Protein AF-A0A3B9Y8U8-F1 (afdb_monomer)

pLDDT: mean 88.98, std 9.12, range [40.5, 96.25]

Nearest PDB structures (foldseek):
  3exm-assembly1_A  TM=6.623E-01  e=6.545E-04  Streptomyces coelicolor A3(2)
  7d8q-assembly1_A  TM=6.133E-01  e=1.221E-02  Staphylococcus aureus RF122
  8rza-assembly1_A-2  TM=7.130E-01  e=6.734E-02  Pyrococcus furiosus
  8wo8-assembly1_A-3  TM=7.177E-01  e=3.946E-01  Pyrococcus furiosus DSM 3638

Structure (mmCIF, N/CA/C/O backbone):
data_AF-A0A3B9Y8U8-F1
#
_entry.id   AF-A0A3B9Y8U8-F1
#
loop_
_atom_site.group_PDB
_atom_site.id
_atom_site.type_symbol
_atom_site.label_atom_id
_atom_site.label_alt_id
_atom_site.label_comp_id
_atom_site.label_asym_id
_atom_site.label_entity_id
_atom_site.label_seq_id
_atom_site.pdbx_PDB_ins_code
_atom_site.Cartn_x
_atom_site.Cartn_y
_atom_site.Cartn_z
_atom_site.occupancy
_atom_site.B_iso_or_equiv
_atom_site.auth_seq_id
_atom_site.auth_comp_id
_atom_site.auth_asym_id
_atom_site.auth_atom_id
_atom_site.pdbx_PDB_model_num
ATOM 1 N N . HIS A 1 1 ? -3.442 1.096 1.500 1.00 85.50 1 HIS A N 1
ATOM 2 C CA . HIS A 1 1 ? -4.844 0.979 1.968 1.00 85.50 1 HIS A CA 1
ATOM 3 C C . HIS A 1 1 ? -4.972 -0.131 3.006 1.00 85.50 1 HIS A C 1
ATOM 5 O O . HIS A 1 1 ? -4.123 -1.014 3.059 1.00 85.50 1 HIS A O 1
ATOM 11 N N . ALA A 1 2 ? -6.037 -0.123 3.806 1.00 91.19 2 ALA A N 1
ATOM 12 C CA . ALA A 1 2 ? -6.318 -1.161 4.790 1.00 91.19 2 ALA A CA 1
ATOM 13 C C . ALA A 1 2 ? -7.815 -1.496 4.806 1.00 91.19 2 ALA A C 1
ATOM 15 O O . ALA A 1 2 ? -8.649 -0.594 4.793 1.00 91.19 2 ALA A O 1
ATOM 16 N N . GLY A 1 3 ? -8.134 -2.790 4.807 1.00 92.25 3 GLY A N 1
ATOM 17 C CA . GLY A 1 3 ? -9.498 -3.301 4.901 1.00 92.25 3 GLY A CA 1
ATOM 18 C C . GLY A 1 3 ? -9.805 -3.765 6.319 1.00 92.25 3 GLY A C 1
ATOM 19 O O . GLY A 1 3 ? -8.982 -4.448 6.929 1.00 92.25 3 GLY A O 1
ATOM 20 N N . TYR A 1 4 ? -10.992 -3.429 6.817 1.00 93.56 4 TYR A N 1
ATOM 21 C CA . TYR A 1 4 ? -11.448 -3.740 8.172 1.00 93.56 4 TYR A CA 1
ATOM 22 C C . TYR A 1 4 ? -12.806 -4.441 8.143 1.00 93.56 4 TYR A C 1
ATOM 24 O O . TYR A 1 4 ? -13.607 -4.217 7.233 1.00 93.56 4 TYR A O 1
ATOM 32 N N . ASP A 1 5 ? -13.065 -5.300 9.126 1.00 94.31 5 ASP A N 1
ATOM 33 C CA . ASP A 1 5 ? -14.382 -5.905 9.318 1.00 94.31 5 ASP A CA 1
ATOM 34 C C . ASP A 1 5 ? -15.358 -4.940 10.011 1.00 94.31 5 ASP A C 1
ATOM 36 O O . ASP A 1 5 ? -15.003 -3.822 10.379 1.00 94.31 5 ASP A O 1
ATOM 40 N N . LYS A 1 6 ? -16.608 -5.375 10.215 1.00 92.81 6 LYS A N 1
ATOM 41 C CA . LYS A 1 6 ? -17.640 -4.570 10.897 1.00 92.81 6 LYS A CA 1
ATOM 42 C C . LYS A 1 6 ? -17.300 -4.229 12.354 1.00 92.81 6 LYS A C 1
ATOM 44 O O . LYS A 1 6 ? -17.911 -3.326 12.910 1.00 92.81 6 LYS A O 1
ATOM 49 N N . GLY A 1 7 ? -16.392 -4.975 12.979 1.00 93.31 7 GLY A N 1
ATOM 50 C CA . GLY A 1 7 ? -15.897 -4.719 14.330 1.00 93.31 7 GLY A CA 1
ATOM 51 C C . GLY A 1 7 ? -14.655 -3.827 14.356 1.00 93.31 7 GLY A C 1
ATOM 52 O O . GLY A 1 7 ? -14.128 -3.572 15.434 1.00 93.31 7 GLY A O 1
ATOM 53 N N . GLY A 1 8 ? -14.173 -3.371 13.196 1.00 92.75 8 GLY A N 1
ATOM 54 C CA . GLY A 1 8 ? -12.969 -2.556 13.078 1.00 92.75 8 GLY A CA 1
ATOM 55 C C . GLY A 1 8 ? -11.675 -3.361 13.120 1.00 92.75 8 GLY A C 1
ATOM 56 O O . GLY A 1 8 ? -10.606 -2.758 13.163 1.00 92.75 8 GLY A O 1
ATOM 57 N N . THR A 1 9 ? -11.725 -4.694 13.100 1.00 94.25 9 THR A N 1
ATOM 58 C CA . THR A 1 9 ? -10.514 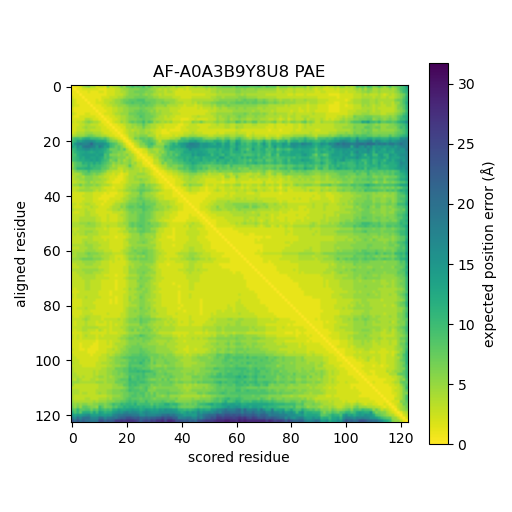-5.521 13.069 1.00 94.25 9 THR A CA 1
ATOM 59 C C . THR A 1 9 ? -9.945 -5.533 11.660 1.00 94.25 9 THR A C 1
ATOM 61 O O . THR A 1 9 ? -10.673 -5.731 10.685 1.00 94.25 9 THR A O 1
ATOM 64 N N . LEU A 1 10 ? -8.635 -5.324 11.543 1.00 93.06 10 LEU A N 1
ATOM 65 C CA . LEU A 1 10 ? -7.946 -5.375 10.263 1.00 93.06 10 LEU A CA 1
ATOM 66 C C . LEU A 1 10 ? -8.097 -6.765 9.623 1.00 93.06 10 LEU A C 1
ATOM 68 O O . LEU A 1 10 ? -7.749 -7.775 10.228 1.00 93.06 10 LEU A O 1
ATOM 72 N N . ILE A 1 11 ? -8.557 -6.797 8.372 1.00 94.81 11 ILE A N 1
ATOM 73 C CA . ILE A 1 11 ? -8.643 -7.998 7.527 1.00 94.81 11 ILE A CA 1
ATOM 74 C C . ILE A 1 11 ? -7.392 -8.130 6.655 1.00 94.81 11 ILE A C 1
ATOM 76 O O . ILE A 1 11 ? -6.899 -9.233 6.440 1.00 94.81 11 ILE A O 1
ATOM 80 N N . SER A 1 12 ? -6.882 -7.017 6.127 1.00 92.75 12 SER A N 1
ATOM 81 C CA . SER A 1 12 ? -5.659 -6.986 5.317 1.00 92.75 12 SER A CA 1
ATOM 82 C C . SER A 1 12 ? -5.164 -5.558 5.124 1.00 92.75 12 SER A C 1
ATOM 84 O O . SER A 1 12 ? -5.971 -4.641 4.975 1.00 92.75 12 SER A O 1
ATOM 86 N N . GLY A 1 13 ? -3.850 -5.379 5.041 1.00 91.06 13 GLY A N 1
ATOM 87 C CA . GLY A 1 13 ? -3.225 -4.157 4.542 1.00 91.06 13 GLY A CA 1
ATOM 88 C C . GLY A 1 13 ? -2.646 -4.390 3.152 1.00 91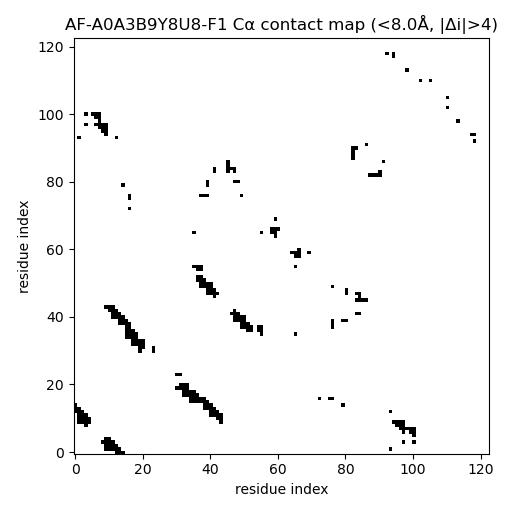.06 13 GLY A C 1
ATOM 89 O O . GLY A 1 13 ? -2.095 -5.457 2.894 1.00 91.06 13 GLY A O 1
ATOM 90 N N . TYR A 1 14 ? -2.743 -3.399 2.273 1.00 87.56 14 TYR A N 1
ATOM 91 C CA . TYR A 1 14 ? -1.994 -3.380 1.021 1.00 87.56 14 TYR A CA 1
ATOM 92 C C . TYR A 1 14 ? -1.214 -2.077 0.870 1.00 87.56 14 TYR A C 1
ATOM 94 O O . TYR A 1 14 ? -1.683 -1.007 1.277 1.00 87.56 14 TYR A O 1
ATOM 102 N N . CYS A 1 15 ? -0.008 -2.176 0.321 1.00 91.19 15 CYS A N 1
ATOM 103 C CA . CYS A 1 15 ? 0.844 -1.033 0.032 1.00 91.19 15 CYS A CA 1
ATOM 104 C C . CYS A 1 15 ? 1.249 -1.054 -1.437 1.00 91.19 15 CYS A C 1
ATOM 106 O O . CYS A 1 15 ? 2.008 -1.934 -1.848 1.00 91.19 15 CYS A O 1
ATOM 108 N N . ASP A 1 16 ? 0.764 -0.061 -2.174 1.00 90.50 16 ASP A N 1
ATOM 109 C CA . ASP A 1 16 ? 1.026 0.106 -3.599 1.00 90.50 16 ASP A CA 1
ATOM 110 C C . ASP A 1 16 ? 2.425 0.689 -3.805 1.00 90.50 16 ASP A C 1
ATOM 112 O O . ASP A 1 16 ? 2.856 1.600 -3.083 1.00 90.50 16 ASP A O 1
ATOM 116 N N . VAL A 1 17 ? 3.147 0.172 -4.797 1.00 92.38 17 VAL A N 1
ATOM 117 C CA . VAL A 1 17 ? 4.363 0.815 -5.291 1.00 92.38 17 VAL A CA 1
ATOM 118 C C . VAL A 1 17 ? 3.957 1.762 -6.406 1.00 92.38 17 VAL A C 1
ATOM 120 O O . VAL A 1 17 ? 3.358 1.364 -7.399 1.00 92.38 17 VAL A O 1
ATOM 123 N N . VAL A 1 18 ? 4.300 3.033 -6.248 1.00 92.06 18 VAL A N 1
ATOM 124 C CA . VAL A 1 18 ? 3.870 4.089 -7.165 1.00 92.06 18 VAL A CA 1
ATOM 125 C C . VAL A 1 18 ? 5.059 4.914 -7.634 1.00 92.06 18 VAL A C 1
ATOM 127 O O . VAL A 1 18 ? 6.079 5.012 -6.948 1.00 92.06 18 VAL A O 1
ATOM 130 N N . LEU A 1 19 ? 4.914 5.551 -8.792 1.00 88.56 19 LEU A N 1
ATOM 131 C CA . LEU A 1 19 ? 5.773 6.652 -9.204 1.00 88.56 19 LEU A CA 1
ATOM 132 C C . LEU A 1 19 ? 5.134 7.965 -8.752 1.00 88.56 19 LEU A C 1
ATOM 134 O O . LEU A 1 19 ? 4.096 8.346 -9.304 1.00 88.56 19 LEU A O 1
ATOM 138 N N . PRO A 1 20 ? 5.713 8.671 -7.768 1.00 79.56 20 PRO A N 1
ATOM 139 C CA . PRO A 1 20 ? 5.247 10.007 -7.438 1.00 79.56 20 PRO A CA 1
ATOM 140 C C . PRO A 1 20 ? 5.494 10.944 -8.627 1.00 79.56 20 PRO A C 1
ATOM 142 O O . PRO A 1 20 ? 6.484 10.797 -9.348 1.00 79.56 20 PRO A O 1
ATOM 145 N N . ASN A 1 21 ? 4.606 11.919 -8.830 1.00 77.81 21 ASN A N 1
ATOM 146 C CA . ASN A 1 21 ? 4.87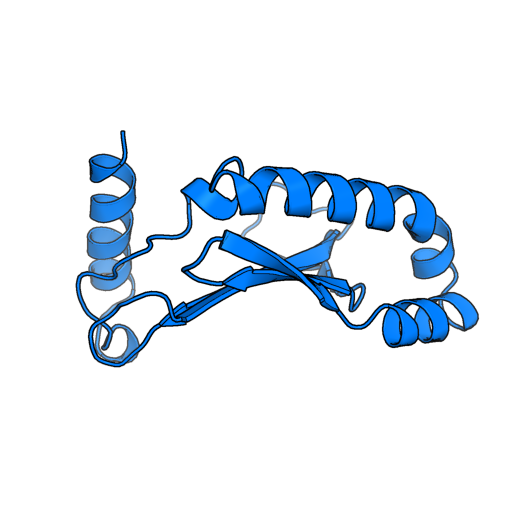8 13.006 -9.768 1.00 77.81 21 ASN A CA 1
ATOM 147 C C . ASN A 1 21 ? 6.143 13.780 -9.329 1.00 77.81 21 ASN A C 1
ATOM 149 O O . ASN A 1 21 ? 6.441 13.836 -8.134 1.00 77.81 21 ASN A O 1
ATOM 153 N N . SER A 1 22 ? 6.883 14.380 -10.270 1.00 69.00 22 SER A N 1
ATOM 154 C CA . SER A 1 22 ? 8.161 15.066 -9.994 1.00 69.00 22 SER A CA 1
ATOM 155 C C . SER A 1 22 ? 8.044 16.176 -8.952 1.00 69.00 22 SER A C 1
ATOM 157 O O . SER A 1 22 ? 9.013 16.468 -8.255 1.00 69.00 22 SER A O 1
ATOM 159 N N . ASP A 1 23 ? 6.853 16.757 -8.831 1.00 71.75 23 ASP A N 1
ATOM 160 C CA . ASP A 1 23 ? 6.575 17.896 -7.957 1.00 71.75 23 ASP A CA 1
ATOM 161 C C . ASP A 1 23 ? 6.011 17.465 -6.591 1.00 71.75 23 ASP A C 1
ATOM 163 O O . ASP A 1 23 ? 5.624 18.305 -5.777 1.00 71.75 23 ASP A O 1
ATOM 167 N N . TYR A 1 24 ? 5.934 16.156 -6.321 1.00 74.06 24 TYR A N 1
ATOM 168 C CA . TYR A 1 24 ? 5.428 15.658 -5.049 1.00 74.06 24 TYR A CA 1
ATOM 169 C C . TYR A 1 24 ? 6.368 16.014 -3.890 1.00 74.06 24 TYR A C 1
ATOM 171 O O . TYR A 1 24 ? 7.545 15.649 -3.863 1.00 74.06 24 TYR A O 1
ATOM 179 N N . THR A 1 25 ? 5.797 16.648 -2.869 1.00 74.06 25 THR A N 1
ATOM 180 C CA . THR A 1 25 ? 6.392 16.802 -1.541 1.00 74.06 25 THR A CA 1
ATOM 181 C C . THR A 1 25 ? 5.438 16.228 -0.498 1.00 74.06 25 THR A C 1
ATOM 183 O O . THR A 1 25 ? 4.231 16.134 -0.719 1.00 74.06 25 THR A O 1
ATOM 186 N N . ASN A 1 26 ? 5.944 15.912 0.694 1.00 67.62 26 ASN A N 1
ATOM 187 C CA . ASN A 1 26 ? 5.107 15.484 1.823 1.00 67.62 26 ASN A CA 1
ATOM 188 C C . ASN A 1 26 ? 4.143 16.578 2.341 1.00 67.62 26 ASN A C 1
ATOM 190 O O . ASN A 1 26 ? 3.388 16.324 3.275 1.00 67.62 26 ASN A O 1
ATOM 194 N N . THR A 1 27 ? 4.186 17.785 1.769 1.00 78.00 27 THR A N 1
ATOM 195 C CA . THR A 1 27 ? 3.290 18.914 2.061 1.00 78.00 27 THR A CA 1
ATOM 196 C C . THR A 1 27 ? 2.374 19.267 0.887 1.00 78.00 27 THR A C 1
ATOM 198 O O . THR A 1 27 ? 1.630 20.249 0.965 1.00 78.00 27 THR A O 1
ATOM 201 N N . ALA A 1 28 ? 2.416 18.498 -0.205 1.00 78.94 28 ALA A N 1
ATOM 202 C CA . ALA A 1 28 ? 1.548 18.712 -1.350 1.00 78.94 28 ALA A CA 1
ATOM 203 C C . ALA A 1 28 ? 0.072 18.576 -0.937 1.00 78.94 28 ALA A C 1
ATOM 205 O O . ALA A 1 28 ? -0.303 17.677 -0.186 1.00 78.94 28 ALA A O 1
ATOM 206 N N . ARG A 1 29 ? -0.778 19.485 -1.437 1.00 79.25 29 ARG A N 1
ATOM 207 C CA . ARG A 1 29 ? -2.231 19.448 -1.174 1.00 79.25 29 ARG A CA 1
ATOM 208 C C . ARG A 1 29 ? -2.918 18.278 -1.875 1.00 79.25 29 ARG A C 1
ATOM 210 O O . ARG A 1 29 ? -3.994 17.870 -1.455 1.00 79.25 29 ARG A O 1
ATOM 217 N N . GLU A 1 30 ? -2.296 17.771 -2.933 1.00 78.12 30 GLU A N 1
ATOM 218 C CA . GLU A 1 30 ? -2.767 16.652 -3.733 1.00 78.12 30 GLU A CA 1
ATOM 219 C C . GLU A 1 30 ? -1.620 15.664 -3.928 1.00 78.12 30 GLU A C 1
ATOM 221 O O . GLU A 1 30 ? -0.470 16.050 -4.148 1.00 78.12 30 GLU A O 1
ATOM 226 N N . LEU A 1 31 ? -1.948 14.378 -3.857 1.00 77.38 31 LEU A N 1
ATOM 227 C CA . LEU A 1 31 ? -1.029 13.293 -4.154 1.00 77.38 31 LEU A CA 1
ATOM 228 C C . LEU A 1 31 ? -1.365 12.767 -5.554 1.00 77.38 31 LEU A C 1
ATOM 230 O O . LEU A 1 31 ? -2.317 12.010 -5.729 1.00 77.38 31 LEU A O 1
ATOM 234 N N . ILE A 1 32 ? -0.585 13.197 -6.547 1.00 83.00 32 ILE A N 1
ATOM 235 C CA . ILE A 1 32 ? -0.662 12.702 -7.925 1.00 83.00 32 ILE A CA 1
ATOM 236 C C . ILE A 1 32 ? 0.464 11.691 -8.124 1.00 83.00 32 ILE A C 1
ATOM 238 O O . ILE A 1 32 ? 1.638 12.002 -7.909 1.00 83.00 32 ILE A O 1
ATOM 242 N N . TYR A 1 33 ? 0.107 10.484 -8.541 1.00 86.38 33 TYR A N 1
ATOM 243 C CA . TYR A 1 33 ? 1.047 9.396 -8.773 1.00 86.38 33 TYR A CA 1
ATOM 244 C C . TYR A 1 33 ? 0.598 8.531 -9.944 1.00 86.38 33 TYR A C 1
ATOM 246 O O . TYR A 1 33 ? -0.580 8.488 -10.294 1.00 86.38 33 TYR A O 1
ATOM 254 N N . THR A 1 34 ? 1.562 7.836 -10.542 1.00 87.50 34 THR A N 1
ATOM 255 C CA . THR A 1 34 ? 1.294 6.729 -11.460 1.00 87.50 34 THR A CA 1
ATOM 256 C C . THR A 1 34 ? 1.402 5.431 -10.681 1.00 87.50 34 THR A C 1
ATOM 258 O O . THR A 1 34 ? 2.454 5.132 -10.115 1.00 87.50 34 THR A O 1
ATOM 261 N N . ASP A 1 35 ? 0.311 4.680 -10.640 1.00 88.88 35 ASP A N 1
ATOM 262 C CA . ASP A 1 35 ? 0.298 3.330 -10.094 1.00 88.88 35 ASP A CA 1
ATOM 263 C C . ASP A 1 35 ? 1.178 2.407 -10.955 1.00 88.88 35 ASP A C 1
ATOM 265 O O . ASP A 1 35 ? 1.108 2.447 -12.188 1.00 88.88 35 ASP A O 1
ATOM 269 N N . LEU A 1 36 ? 2.042 1.615 -10.314 1.00 92.19 36 LEU A N 1
ATOM 270 C CA . LEU A 1 36 ? 2.864 0.615 -10.995 1.00 92.19 36 LEU A CA 1
ATOM 271 C C . LEU A 1 36 ? 2.230 -0.779 -10.989 1.00 92.19 36 LEU A C 1
ATOM 273 O O . LEU A 1 36 ? 2.844 -1.709 -11.504 1.00 92.19 36 LEU A O 1
ATOM 277 N N . TYR A 1 37 ? 1.009 -0.924 -10.476 1.00 88.56 37 TYR A N 1
ATOM 278 C CA . TYR A 1 37 ? 0.233 -2.164 -10.428 1.00 88.56 37 TYR A CA 1
ATOM 279 C C . TYR A 1 37 ? 0.835 -3.266 -9.563 1.00 88.56 37 TYR A C 1
ATOM 281 O O . TYR A 1 37 ? 0.385 -4.395 -9.662 1.00 88.56 37 TYR A O 1
ATOM 289 N N . ILE A 1 38 ? 1.889 -2.997 -8.794 1.00 92.31 38 ILE A N 1
ATOM 290 C CA . ILE A 1 38 ? 2.486 -3.993 -7.906 1.00 92.31 38 ILE A CA 1
ATOM 291 C C . ILE A 1 38 ? 2.373 -3.528 -6.471 1.00 92.31 38 ILE A C 1
ATOM 293 O O . ILE A 1 38 ? 2.723 -2.399 -6.119 1.00 92.31 38 ILE A O 1
ATOM 297 N N . ASP A 1 39 ? 1.954 -4.460 -5.632 1.00 92.94 39 ASP A N 1
ATOM 298 C CA . ASP A 1 39 ? 1.619 -4.188 -4.248 1.00 92.94 39 ASP A CA 1
ATOM 299 C C . ASP A 1 39 ? 2.113 -5.309 -3.339 1.00 92.94 39 ASP A C 1
ATOM 301 O O . ASP A 1 39 ? 2.223 -6.483 -3.715 1.00 92.94 39 ASP A O 1
ATOM 305 N N . VAL A 1 40 ? 2.416 -4.922 -2.101 1.00 94.62 40 VAL A N 1
ATOM 306 C CA . VAL A 1 40 ? 2.613 -5.854 -0.992 1.00 94.62 40 VAL A CA 1
ATOM 307 C C . VAL A 1 40 ? 1.306 -5.967 -0.233 1.00 94.62 40 VAL A C 1
ATOM 309 O O . VAL A 1 40 ? 0.792 -4.967 0.267 1.00 94.62 40 VAL A O 1
ATOM 312 N N . VAL A 1 41 ? 0.810 -7.191 -0.075 1.00 92.81 41 VAL A N 1
ATOM 313 C CA . VAL A 1 41 ? -0.338 -7.488 0.778 1.00 92.81 41 VAL A CA 1
ATOM 314 C C . VAL A 1 41 ? 0.130 -8.179 2.044 1.00 92.81 41 VAL A C 1
ATOM 316 O O . VAL A 1 41 ? 0.866 -9.162 1.993 1.00 92.81 41 VAL A O 1
ATOM 319 N N . VAL A 1 42 ? -0.350 -7.689 3.182 1.00 94.00 42 VAL A N 1
ATOM 320 C CA . VAL A 1 42 ? -0.140 -8.287 4.497 1.00 94.00 42 VAL A CA 1
ATOM 321 C C . VAL A 1 42 ? -1.474 -8.666 5.126 1.00 94.00 42 VAL A C 1
ATOM 323 O O . VAL A 1 42 ? -2.447 -7.908 5.086 1.00 94.00 42 VAL A O 1
ATOM 326 N N . ARG A 1 43 ? -1.521 -9.857 5.715 1.00 91.81 43 ARG A N 1
ATOM 327 C CA . ARG A 1 43 ? -2.672 -10.369 6.462 1.00 91.81 43 ARG A CA 1
ATOM 328 C C . ARG A 1 43 ? -2.472 -10.223 7.978 1.00 91.81 43 ARG A C 1
ATOM 330 O O . ARG A 1 43 ? -1.355 -9.966 8.426 1.00 91.81 43 ARG A O 1
ATOM 337 N N . PRO A 1 44 ? -3.528 -10.403 8.792 1.00 86.88 44 PRO A N 1
ATOM 338 C CA . PRO A 1 44 ? -3.457 -10.215 10.242 1.00 86.88 44 PRO A CA 1
ATOM 339 C C . PRO A 1 44 ? -2.548 -11.239 10.935 1.00 86.88 44 PRO A C 1
ATOM 341 O O . PRO A 1 44 ? -2.041 -10.981 12.022 1.00 86.88 44 PRO A O 1
ATOM 344 N N . ASP A 1 45 ? -2.309 -12.381 10.287 1.00 90.25 45 ASP A N 1
ATOM 345 C CA . ASP A 1 45 ? -1.367 -13.422 10.705 1.00 90.25 45 ASP A CA 1
ATOM 346 C C . ASP A 1 45 ? 0.087 -13.141 10.277 1.00 90.25 45 ASP A C 1
ATOM 348 O O . ASP A 1 45 ? 0.944 -14.011 10.416 1.00 90.25 45 ASP A O 1
ATOM 352 N N . TYR A 1 46 ? 0.372 -11.936 9.768 1.00 88.25 46 TYR A N 1
ATOM 353 C CA . TYR A 1 46 ? 1.669 -11.512 9.228 1.00 88.25 46 TYR A CA 1
ATOM 354 C C . TYR A 1 46 ? 2.146 -12.296 8.004 1.00 88.25 46 TYR A C 1
ATOM 356 O O . TYR A 1 46 ? 3.300 -12.143 7.591 1.00 88.25 46 TYR A O 1
ATOM 364 N N . SER A 1 47 ? 1.286 -13.105 7.381 1.00 92.94 47 SER A N 1
ATOM 365 C CA . SER A 1 47 ? 1.601 -13.631 6.060 1.00 92.94 47 SER A CA 1
ATOM 366 C C . SER A 1 47 ? 1.633 -12.480 5.052 1.00 92.94 47 SER A C 1
ATOM 368 O O . SER A 1 47 ? 0.792 -11.575 5.073 1.00 92.94 47 SER A O 1
ATOM 370 N N . VAL A 1 48 ? 2.655 -12.500 4.196 1.00 94.75 48 VAL A N 1
ATOM 371 C CA . VAL A 1 48 ? 2.911 -11.464 3.195 1.00 94.75 48 VAL A CA 1
ATOM 372 C C . VAL A 1 48 ? 3.041 -12.114 1.833 1.00 94.75 48 VAL A C 1
ATOM 374 O O . VAL A 1 48 ? 3.674 -13.161 1.702 1.00 94.75 48 VAL A O 1
ATOM 377 N N . TYR A 1 49 ? 2.456 -11.486 0.824 1.00 93.50 49 TYR A N 1
ATOM 378 C CA . TYR A 1 49 ? 2.665 -11.845 -0.570 1.00 93.50 49 TYR A CA 1
ATOM 379 C C . TYR A 1 49 ? 2.605 -10.596 -1.445 1.00 93.50 49 TYR A C 1
ATOM 381 O O . TYR A 1 49 ? 2.049 -9.568 -1.055 1.00 93.50 49 TYR A O 1
ATOM 389 N N . THR A 1 50 ? 3.185 -10.694 -2.633 1.00 93.06 50 THR A N 1
ATOM 390 C CA . THR A 1 50 ? 3.148 -9.644 -3.649 1.00 93.06 50 THR A CA 1
ATOM 391 C C . THR A 1 50 ? 2.169 -10.017 -4.756 1.00 93.06 50 THR A C 1
ATOM 393 O O . THR A 1 50 ? 1.887 -11.201 -4.967 1.00 93.06 50 THR A O 1
ATOM 396 N N . LYS A 1 51 ? 1.607 -9.015 -5.428 1.00 92.25 51 LYS A N 1
ATOM 397 C CA . LYS A 1 51 ? 0.573 -9.189 -6.454 1.00 92.25 51 LYS A CA 1
ATOM 398 C C . LYS A 1 51 ? 0.936 -8.514 -7.768 1.00 92.25 51 LYS A C 1
ATOM 400 O O . LYS A 1 51 ? 1.823 -7.668 -7.807 1.00 92.25 51 LYS A O 1
ATOM 405 N N . ASP A 1 52 ? 0.252 -8.965 -8.818 1.00 92.38 52 ASP A N 1
ATOM 406 C CA . ASP A 1 52 ? 0.094 -8.275 -10.101 1.00 92.38 52 ASP A CA 1
ATOM 407 C C . ASP A 1 52 ? 1.413 -7.960 -10.847 1.00 92.38 52 ASP A C 1
ATOM 409 O O . ASP A 1 52 ? 1.500 -7.076 -11.706 1.00 92.38 52 ASP A O 1
ATOM 413 N N . HIS A 1 53 ? 2.446 -8.779 -10.607 1.00 93.00 53 HIS A N 1
ATOM 414 C CA . HIS A 1 53 ? 3.733 -8.734 -11.321 1.00 93.00 53 HIS A CA 1
ATOM 415 C C . HIS A 1 53 ? 3.552 -8.850 -12.836 1.00 93.00 53 HIS A C 1
ATOM 417 O O . HIS A 1 53 ? 4.246 -8.191 -13.608 1.00 93.00 53 HIS A O 1
ATOM 423 N N . GLU A 1 54 ? 2.592 -9.656 -13.287 1.00 95.56 54 GLU A N 1
ATOM 424 C CA . GLU A 1 54 ? 2.288 -9.817 -14.703 1.00 95.56 54 GLU A CA 1
ATOM 425 C C . GLU A 1 54 ? 1.634 -8.575 -15.318 1.00 95.56 54 GLU A C 1
ATOM 427 O O . GLU A 1 54 ? 1.720 -8.372 -16.533 1.00 95.56 54 GLU A O 1
ATOM 432 N N . VAL A 1 55 ? 0.959 -7.749 -14.512 1.00 94.56 55 VAL A N 1
ATOM 433 C CA . VAL A 1 55 ? 0.398 -6.467 -14.951 1.00 94.56 55 VAL A CA 1
ATOM 434 C C . VAL A 1 55 ? 1.523 -5.450 -15.089 1.00 94.56 55 VAL A C 1
ATOM 436 O O . VAL A 1 55 ? 1.626 -4.831 -16.152 1.00 94.56 55 VAL A O 1
ATOM 439 N N . PHE A 1 56 ? 2.423 -5.370 -14.102 1.00 95.19 56 PHE A N 1
ATOM 440 C CA . PHE A 1 56 ? 3.651 -4.573 -14.195 1.00 95.19 56 PHE A CA 1
ATOM 441 C C . PHE A 1 56 ? 4.454 -4.933 -15.446 1.00 95.19 56 PHE A C 1
ATOM 443 O O . PHE A 1 56 ? 4.794 -4.061 -16.244 1.00 95.19 56 PHE A O 1
ATOM 450 N N . ASP A 1 57 ? 4.701 -6.224 -15.682 1.00 95.81 57 ASP A N 1
ATOM 451 C CA . ASP A 1 57 ? 5.461 -6.688 -16.844 1.00 95.81 57 ASP A CA 1
ATOM 452 C C . ASP A 1 57 ? 4.796 -6.331 -18.169 1.00 95.81 57 ASP A C 1
ATOM 454 O O . ASP A 1 57 ? 5.475 -6.027 -19.153 1.00 95.81 57 ASP A O 1
ATOM 458 N N . ARG A 1 58 ? 3.463 -6.357 -18.217 1.00 96.06 58 ARG A N 1
ATOM 459 C CA . ARG A 1 58 ? 2.711 -5.921 -19.395 1.00 96.06 58 ARG A CA 1
ATOM 460 C C . ARG A 1 58 ? 2.852 -4.421 -19.596 1.00 96.06 58 ARG A C 1
ATOM 462 O O . ARG A 1 58 ? 3.118 -4.005 -20.717 1.00 96.06 58 ARG A O 1
ATOM 469 N N . ALA A 1 59 ? 2.705 -3.631 -18.535 1.00 94.00 59 ALA A N 1
ATOM 470 C CA . ALA A 1 59 ? 2.840 -2.181 -18.577 1.00 94.00 59 ALA A CA 1
ATOM 471 C C . ALA A 1 59 ? 4.255 -1.764 -19.007 1.00 94.00 59 ALA A C 1
ATOM 473 O O . ALA A 1 59 ? 4.403 -0.917 -19.884 1.00 94.00 59 ALA A O 1
ATOM 474 N N . ALA A 1 60 ? 5.288 -2.429 -18.492 1.00 95.19 60 ALA A N 1
ATOM 475 C CA . ALA A 1 60 ? 6.684 -2.167 -18.823 1.00 95.19 60 ALA A CA 1
ATOM 476 C C . ALA A 1 60 ? 7.009 -2.353 -20.318 1.00 95.19 60 ALA A C 1
ATOM 478 O O . ALA A 1 60 ? 7.863 -1.653 -20.859 1.00 95.19 60 ALA A O 1
ATOM 479 N N . ARG A 1 61 ? 6.285 -3.235 -21.026 1.00 96.25 61 ARG A N 1
ATOM 480 C CA . ARG A 1 61 ? 6.431 -3.409 -22.486 1.00 96.25 61 ARG A CA 1
ATOM 481 C C . ARG A 1 61 ? 5.937 -2.209 -23.292 1.00 96.25 61 ARG A C 1
ATOM 483 O O . ARG A 1 61 ? 6.395 -2.018 -24.414 1.00 96.25 61 ARG A O 1
ATOM 490 N N . TYR A 1 62 ? 4.992 -1.439 -22.754 1.00 95.12 62 TYR A N 1
ATOM 491 C CA . TYR A 1 62 ? 4.346 -0.329 -23.463 1.00 95.12 62 TYR A CA 1
ATOM 492 C C . TYR A 1 62 ? 4.774 1.046 -22.946 1.00 95.12 62 TYR A C 1
ATOM 494 O O . TYR A 1 62 ? 4.761 2.013 -23.704 1.00 95.12 62 TYR A O 1
ATOM 502 N N . PHE A 1 63 ? 5.173 1.142 -21.678 1.00 93.44 63 PHE A N 1
ATOM 503 C CA . PHE A 1 63 ? 5.493 2.398 -21.011 1.00 93.44 63 PHE A CA 1
ATOM 504 C C . PHE A 1 63 ? 6.956 2.390 -20.542 1.00 93.44 63 PHE A C 1
ATOM 506 O O . PHE A 1 63 ? 7.261 1.792 -19.508 1.00 93.44 63 PHE A O 1
ATOM 513 N N . PRO A 1 64 ? 7.873 3.088 -21.246 1.00 93.25 64 PRO A N 1
ATOM 514 C CA . PRO A 1 64 ? 9.298 3.089 -20.909 1.00 93.25 64 PRO A CA 1
ATOM 515 C C . PRO A 1 64 ? 9.603 3.505 -19.469 1.00 93.25 64 PRO A C 1
ATOM 517 O O . PRO A 1 64 ? 10.540 2.989 -18.871 1.00 93.25 64 PRO A O 1
ATOM 520 N N . ILE A 1 65 ? 8.801 4.408 -18.896 1.00 90.44 65 ILE A N 1
ATOM 521 C CA . ILE A 1 65 ? 8.970 4.862 -17.512 1.00 90.44 65 ILE A CA 1
ATOM 522 C C . ILE A 1 65 ? 8.759 3.732 -16.488 1.00 90.44 65 ILE A C 1
ATOM 524 O O . ILE A 1 65 ? 9.455 3.692 -15.477 1.00 90.44 65 ILE A O 1
ATOM 528 N N . VAL A 1 66 ? 7.862 2.782 -16.775 1.00 92.69 66 VAL A N 1
ATOM 529 C CA . VAL A 1 66 ? 7.617 1.604 -15.926 1.00 92.69 66 VAL A CA 1
ATOM 530 C C . VAL A 1 66 ? 8.803 0.641 -16.010 1.00 92.69 66 VAL A C 1
ATOM 532 O O . VAL A 1 66 ? 9.294 0.162 -14.993 1.00 92.69 66 VAL A O 1
ATOM 535 N N . GLU A 1 67 ? 9.342 0.401 -17.209 1.00 94.88 67 GLU A N 1
ATOM 536 C CA . GLU A 1 67 ? 10.541 -0.436 -17.351 1.00 94.88 67 GLU A CA 1
ATOM 537 C C . GLU A 1 67 ? 11.761 0.198 -16.664 1.00 94.88 67 GLU A C 1
ATOM 539 O O . GLU A 1 67 ? 12.503 -0.481 -15.958 1.00 94.88 67 GLU A O 1
ATOM 544 N N . GLN A 1 68 ? 11.940 1.516 -16.794 1.00 94.69 68 GLN A N 1
ATOM 545 C CA . GLN A 1 68 ? 13.010 2.247 -16.110 1.00 94.69 68 GLN A CA 1
ATOM 546 C C . GLN A 1 68 ? 12.900 2.153 -14.583 1.00 94.69 68 GLN A C 1
ATOM 548 O O . GLN A 1 68 ? 13.925 2.125 -13.897 1.00 94.69 68 GLN A O 1
ATOM 553 N N . SER A 1 69 ? 11.682 2.078 -14.038 1.00 94.44 69 SER A N 1
ATOM 554 C CA . SER A 1 69 ? 11.476 1.960 -12.595 1.00 94.44 69 SER A CA 1
ATOM 555 C C . SER A 1 69 ? 11.681 0.543 -12.062 1.00 94.44 69 SER A C 1
ATOM 557 O O . SER A 1 69 ? 11.933 0.400 -10.869 1.00 94.44 69 SER A O 1
ATOM 559 N N . ARG A 1 70 ? 11.642 -0.493 -12.914 1.00 94.94 70 ARG A N 1
ATOM 560 C CA . ARG A 1 70 ? 11.630 -1.925 -12.549 1.00 94.94 70 ARG A CA 1
ATOM 561 C C . ARG A 1 70 ? 12.547 -2.294 -11.394 1.00 94.94 70 ARG A C 1
ATOM 563 O O . ARG A 1 70 ? 12.088 -2.828 -10.387 1.00 94.94 70 ARG A O 1
ATOM 570 N N . LYS A 1 71 ? 13.847 -2.009 -11.526 1.00 95.75 71 LYS A N 1
ATOM 571 C CA . LYS A 1 71 ? 14.827 -2.359 -10.489 1.00 95.75 71 LYS A CA 1
ATOM 572 C C . LYS A 1 71 ? 14.436 -1.740 -9.149 1.00 95.75 71 LYS A C 1
ATOM 574 O O . LYS A 1 71 ? 14.435 -2.427 -8.132 1.00 95.75 71 LYS A O 1
ATOM 579 N N . LYS A 1 72 ? 14.081 -0.454 -9.154 1.00 95.69 72 LYS A N 1
ATOM 580 C CA . LYS A 1 72 ? 13.725 0.254 -7.928 1.00 95.69 72 LYS A CA 1
ATOM 581 C C . LYS A 1 72 ? 12.393 -0.221 -7.360 1.00 95.69 72 LYS A C 1
ATOM 583 O O . LYS A 1 72 ? 12.272 -0.350 -6.148 1.00 95.69 72 LYS A O 1
ATOM 588 N N . SER A 1 73 ? 11.421 -0.510 -8.218 1.00 94.94 73 SER A N 1
ATOM 589 C CA . SER A 1 73 ? 10.116 -1.024 -7.815 1.00 94.94 73 SER A CA 1
ATOM 590 C C . SER A 1 73 ? 10.240 -2.366 -7.087 1.00 94.94 73 SER A C 1
ATOM 592 O O . SER A 1 73 ? 9.657 -2.525 -6.018 1.00 94.94 73 SER A O 1
ATOM 594 N N . PHE A 1 74 ? 11.074 -3.288 -7.583 1.00 94.94 74 PHE A N 1
ATOM 595 C CA . PHE A 1 74 ? 11.337 -4.555 -6.890 1.00 94.94 74 PHE A CA 1
ATOM 596 C C . PHE A 1 74 ? 12.133 -4.380 -5.590 1.00 94.94 74 PHE A C 1
ATOM 598 O O . PHE A 1 74 ? 11.801 -5.016 -4.595 1.00 94.94 74 PHE A O 1
ATOM 605 N N . GLU A 1 75 ? 13.106 -3.462 -5.536 1.00 95.94 75 GLU A N 1
ATOM 606 C CA . GLU A 1 75 ? 13.769 -3.111 -4.266 1.00 95.94 75 GLU A CA 1
ATOM 607 C C . GLU A 1 75 ? 12.768 -2.593 -3.217 1.00 95.94 75 GLU A C 1
ATOM 609 O O . GLU A 1 75 ? 12.893 -2.900 -2.029 1.00 95.94 75 GLU A O 1
ATOM 614 N N . VAL A 1 76 ? 11.781 -1.796 -3.642 1.00 94.88 76 VAL A N 1
ATOM 615 C CA . VAL A 1 76 ? 10.722 -1.286 -2.761 1.00 94.88 76 VAL A CA 1
ATOM 616 C C . VAL A 1 76 ? 9.785 -2.410 -2.324 1.00 94.88 76 VAL A C 1
ATOM 618 O O . VAL A 1 76 ? 9.446 -2.450 -1.144 1.00 94.88 76 VAL A O 1
ATOM 621 N N . LEU A 1 77 ? 9.416 -3.346 -3.206 1.00 95.00 77 LEU A N 1
ATOM 622 C CA . LEU A 1 77 ? 8.632 -4.529 -2.824 1.00 95.00 77 LEU A CA 1
ATOM 623 C C . LEU A 1 77 ? 9.351 -5.363 -1.757 1.00 95.00 77 LEU A C 1
ATOM 625 O O . LEU A 1 77 ? 8.758 -5.660 -0.722 1.00 95.00 77 LEU A O 1
ATOM 629 N N . ASP A 1 78 ? 10.638 -5.660 -1.952 1.00 94.94 78 ASP A N 1
ATOM 630 C CA . ASP A 1 78 ? 11.443 -6.406 -0.977 1.00 94.94 78 ASP A CA 1
ATOM 631 C C . ASP A 1 78 ? 11.521 -5.680 0.375 1.00 94.94 78 ASP A C 1
ATOM 633 O O . ASP A 1 78 ? 11.491 -6.292 1.449 1.00 94.94 78 ASP A O 1
ATOM 637 N N . TRP A 1 79 ? 11.655 -4.352 0.338 1.00 95.62 79 TRP A N 1
ATOM 638 C CA . TRP A 1 79 ? 11.686 -3.516 1.533 1.00 95.62 79 TRP A CA 1
ATOM 639 C C . TRP A 1 79 ? 10.331 -3.510 2.255 1.00 95.62 79 TRP A C 1
ATOM 641 O O . TRP A 1 79 ? 10.281 -3.723 3.470 1.00 95.62 79 TRP A O 1
ATOM 651 N N . LEU A 1 80 ? 9.234 -3.335 1.517 1.00 94.75 80 LEU A N 1
ATOM 652 C CA . LEU A 1 80 ? 7.873 -3.372 2.045 1.00 94.75 80 LEU A CA 1
ATOM 653 C C . LEU A 1 80 ? 7.547 -4.743 2.644 1.00 94.75 80 LEU A C 1
ATOM 655 O O . LEU A 1 80 ? 7.005 -4.799 3.745 1.00 94.75 80 LEU A O 1
ATOM 659 N N . GLU A 1 81 ? 7.934 -5.843 1.993 1.00 94.88 81 GLU A N 1
ATOM 660 C CA . GLU A 1 81 ? 7.730 -7.198 2.513 1.00 94.88 81 GLU A CA 1
ATOM 661 C C . GLU A 1 81 ? 8.420 -7.390 3.871 1.00 94.88 81 GLU A C 1
ATOM 663 O O . GLU A 1 81 ? 7.814 -7.891 4.825 1.00 94.88 81 GLU A O 1
ATOM 668 N N . LYS A 1 82 ? 9.679 -6.952 3.995 1.00 94.69 82 LYS A N 1
ATOM 669 C CA . LYS A 1 82 ? 10.421 -7.015 5.265 1.00 94.69 82 LYS A CA 1
ATOM 670 C C . LYS A 1 82 ? 9.724 -6.219 6.363 1.00 94.69 82 LYS A C 1
ATOM 672 O O . LYS A 1 82 ? 9.634 -6.696 7.497 1.00 94.69 82 LYS A O 1
ATOM 677 N N . HIS A 1 83 ? 9.226 -5.029 6.041 1.00 94.38 83 HIS A N 1
ATOM 678 C CA . HIS A 1 83 ? 8.527 -4.187 7.005 1.00 94.38 83 HIS A CA 1
ATOM 679 C C . HIS A 1 83 ? 7.161 -4.752 7.402 1.00 94.38 83 HIS A C 1
ATOM 681 O O . HIS A 1 83 ? 6.837 -4.736 8.591 1.00 94.38 83 HIS A O 1
ATOM 687 N N . ALA A 1 84 ? 6.414 -5.315 6.453 1.00 92.50 84 ALA A N 1
ATOM 688 C CA . ALA A 1 84 ? 5.119 -5.949 6.671 1.00 92.50 84 ALA A CA 1
ATOM 689 C C . ALA A 1 84 ? 5.203 -7.111 7.672 1.00 92.50 84 ALA A C 1
ATOM 691 O O . ALA A 1 84 ? 4.445 -7.142 8.642 1.00 92.50 84 ALA A O 1
ATOM 692 N N . LYS A 1 85 ? 6.191 -8.007 7.508 1.00 91.81 85 LYS A N 1
ATOM 693 C CA . LYS A 1 85 ? 6.418 -9.159 8.410 1.00 91.81 85 LYS A CA 1
ATOM 694 C C . LYS A 1 85 ? 6.637 -8.762 9.872 1.00 91.81 85 LYS A C 1
ATOM 696 O O . LYS A 1 85 ? 6.354 -9.545 10.769 1.00 91.81 85 LYS A O 1
ATOM 701 N N . HIS A 1 86 ? 7.123 -7.546 10.111 1.00 92.06 86 HIS A N 1
ATOM 702 C CA . HIS A 1 86 ? 7.405 -7.022 11.450 1.00 92.06 86 HIS A CA 1
ATOM 703 C C . HIS A 1 86 ? 6.463 -5.883 11.857 1.00 92.06 86 HIS A C 1
ATOM 705 O O . HIS A 1 86 ? 6.702 -5.237 12.874 1.00 92.06 86 HIS A O 1
ATOM 711 N N . TRP A 1 87 ? 5.435 -5.592 11.051 1.00 90.00 87 TRP A N 1
ATOM 712 C CA . TRP A 1 87 ? 4.532 -4.449 11.226 1.00 90.00 87 TRP A CA 1
ATOM 713 C C . TRP A 1 87 ? 5.259 -3.136 11.535 1.00 90.00 87 TRP A C 1
ATOM 715 O O . TRP A 1 87 ? 4.957 -2.415 12.484 1.00 90.00 87 TRP A O 1
ATOM 725 N N . SER A 1 88 ? 6.298 -2.86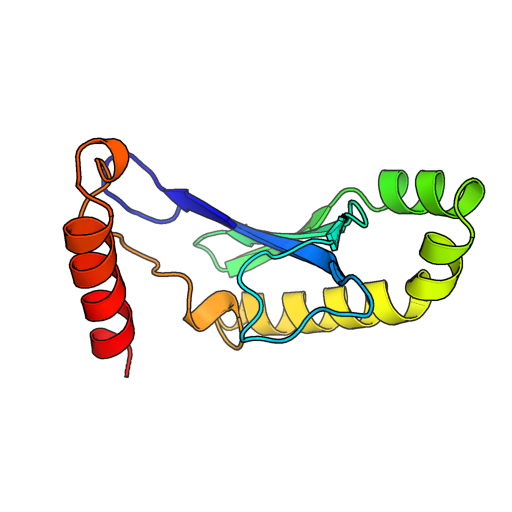8 10.755 1.00 91.88 88 SER A N 1
ATOM 726 C CA . SER A 1 88 ? 7.212 -1.748 10.954 1.00 91.88 88 SER A CA 1
ATOM 727 C C . SER A 1 88 ? 7.163 -0.787 9.760 1.00 91.88 88 SER A C 1
ATOM 729 O O . SER A 1 88 ? 6.432 -1.018 8.798 1.00 91.88 88 SER A O 1
ATOM 731 N N . GLY A 1 89 ? 7.926 0.310 9.812 1.00 89.56 89 GLY A N 1
ATOM 732 C CA . GLY A 1 89 ? 7.962 1.278 8.712 1.00 89.56 89 GLY A CA 1
ATOM 733 C C . GLY A 1 89 ? 6.563 1.846 8.411 1.00 89.56 89 GLY A C 1
ATOM 734 O O . GLY A 1 89 ? 5.884 2.249 9.358 1.00 89.56 89 GLY A O 1
ATOM 735 N N . PRO A 1 90 ? 6.099 1.843 7.145 1.00 86.88 90 PRO A N 1
ATOM 736 C CA . PRO A 1 90 ? 4.785 2.373 6.773 1.00 86.88 90 PRO A CA 1
ATOM 737 C C . PRO A 1 90 ? 3.618 1.664 7.470 1.00 86.88 90 PRO A C 1
ATOM 739 O O . PRO A 1 90 ? 2.607 2.290 7.771 1.00 86.88 90 PRO A O 1
ATOM 742 N N . PHE A 1 91 ? 3.765 0.373 7.787 1.00 88.88 91 PHE A N 1
ATOM 743 C CA . PHE A 1 91 ? 2.705 -0.418 8.416 1.00 88.88 91 PHE A CA 1
ATOM 744 C C . PHE A 1 91 ? 2.429 -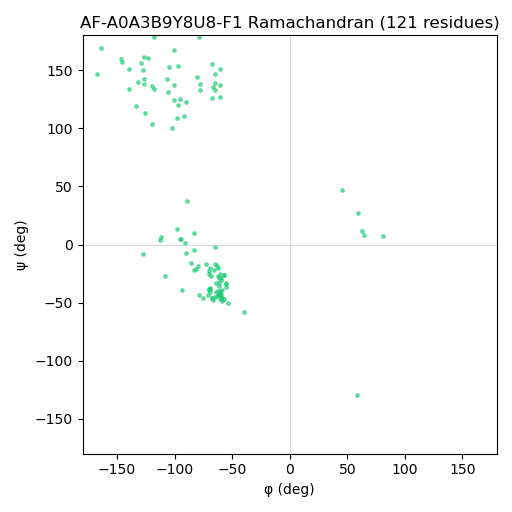0.005 9.867 1.00 88.88 91 PHE A C 1
ATOM 746 O O . PHE A 1 91 ? 1.331 -0.251 10.355 1.00 88.88 91 PHE A O 1
ATOM 753 N N . LYS A 1 92 ? 3.367 0.681 10.545 1.00 88.06 92 LYS A N 1
ATOM 754 C CA . LYS A 1 92 ? 3.121 1.237 11.891 1.00 88.06 92 LYS A CA 1
ATOM 755 C C . LYS A 1 92 ? 2.009 2.278 11.909 1.00 88.06 92 LYS A C 1
ATOM 757 O O . LYS A 1 92 ? 1.379 2.462 12.936 1.00 88.06 92 LYS A O 1
ATOM 762 N N . LEU A 1 93 ? 1.788 2.956 10.785 1.00 84.81 93 LEU A N 1
ATOM 763 C CA . LEU A 1 93 ? 0.759 3.987 10.657 1.00 84.81 93 LEU A CA 1
ATOM 764 C C . LEU A 1 93 ? -0.625 3.394 10.363 1.00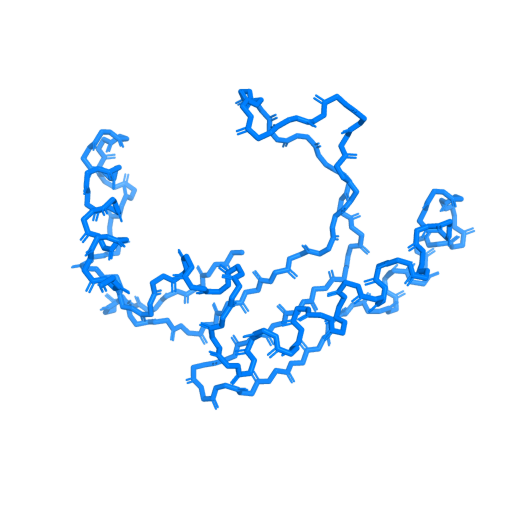 84.81 93 LEU A C 1
ATOM 766 O O . LEU A 1 93 ? -1.603 4.131 10.281 1.00 84.81 93 LEU A O 1
ATOM 770 N N . ILE A 1 94 ? -0.711 2.075 10.161 1.00 87.81 94 ILE A N 1
ATOM 771 C CA . ILE A 1 94 ? -1.959 1.375 9.879 1.00 87.81 94 ILE A CA 1
ATOM 772 C C . ILE A 1 94 ? -2.462 0.762 11.191 1.00 87.81 94 ILE A C 1
ATOM 774 O O . ILE A 1 94 ? -1.876 -0.224 11.661 1.00 87.81 94 ILE A O 1
ATOM 778 N N . PRO A 1 95 ? -3.550 1.295 11.778 1.00 89.31 95 PRO A N 1
ATOM 779 C CA . PRO A 1 95 ? -4.100 0.743 13.005 1.00 89.31 95 PRO A CA 1
ATOM 780 C C . PRO A 1 95 ? -4.623 -0.666 12.736 1.00 89.31 95 PRO A C 1
ATOM 782 O O . PRO A 1 95 ? -5.246 -0.929 11.707 1.00 89.31 95 PRO A O 1
ATOM 785 N N . ARG A 1 96 ? -4.384 -1.593 13.663 1.00 89.38 96 ARG A N 1
ATOM 786 C CA . ARG A 1 96 ? -4.891 -2.973 13.544 1.00 89.38 96 ARG A CA 1
ATOM 787 C C . ARG A 1 96 ? -6.327 -3.135 14.015 1.00 89.38 96 ARG A 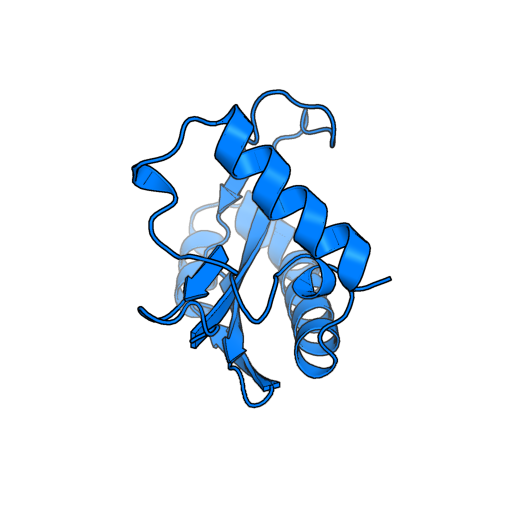C 1
ATOM 789 O O . ARG A 1 96 ? -6.996 -4.090 13.629 1.00 89.38 96 ARG A O 1
ATOM 796 N N . LEU A 1 97 ? -6.770 -2.211 14.855 1.00 91.50 97 LEU A N 1
ATOM 797 C CA . LEU A 1 97 ? -8.124 -2.131 15.358 1.00 91.50 97 LEU A CA 1
ATOM 798 C C . LEU A 1 97 ? -8.574 -0.681 15.242 1.00 91.50 97 LEU A C 1
ATOM 800 O O . LEU A 1 97 ? -7.969 0.213 15.835 1.00 91.50 97 LEU A O 1
ATOM 804 N N . LEU A 1 98 ? -9.628 -0.453 14.471 1.00 91.81 98 LEU A N 1
ATOM 805 C CA . LEU A 1 98 ? -10.304 0.829 14.456 1.00 91.81 98 LEU A CA 1
ATOM 806 C C . LEU A 1 98 ? -11.252 0.925 15.659 1.00 91.81 98 LEU A C 1
ATOM 808 O O . LEU A 1 98 ? -11.894 -0.058 16.022 1.00 91.81 98 LEU A O 1
ATOM 812 N N . PRO A 1 99 ? -11.401 2.116 16.257 1.00 91.50 99 PRO A N 1
ATOM 813 C CA . PRO A 1 99 ? -12.330 2.337 17.361 1.00 91.50 99 PRO A CA 1
ATOM 814 C C . PRO A 1 99 ? -13.795 2.336 16.899 1.00 91.50 99 PRO A C 1
ATOM 816 O O . PRO A 1 99 ? -14.699 2.252 17.726 1.00 91.50 99 PRO A O 1
ATOM 819 N N . ARG A 1 100 ? -14.023 2.480 15.588 1.00 92.56 100 ARG A N 1
ATOM 820 C CA . ARG A 1 100 ? -15.322 2.487 14.907 1.00 92.56 100 ARG A CA 1
ATOM 821 C C . ARG A 1 100 ? -15.119 2.283 13.404 1.00 92.56 100 ARG A C 1
ATOM 823 O O . ARG A 1 100 ? -13.990 2.368 12.935 1.00 92.56 100 ARG A O 1
ATOM 830 N N . THR A 1 101 ? 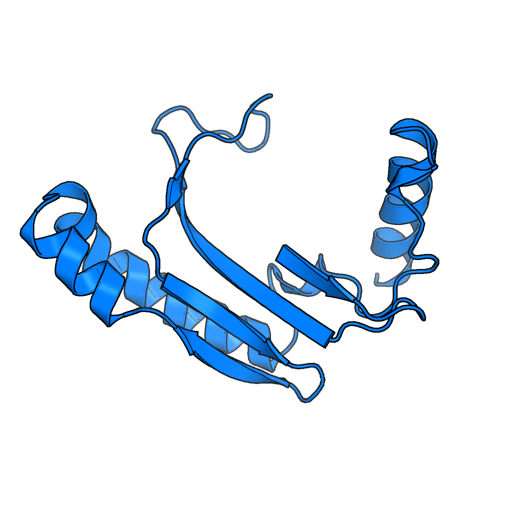-16.186 2.049 12.648 1.00 91.88 101 THR A N 1
ATOM 831 C CA . THR A 1 101 ? -16.108 1.782 11.195 1.00 91.88 101 THR A CA 1
ATOM 832 C C . THR A 1 101 ? -17.006 2.677 10.348 1.00 91.88 101 THR A C 1
ATOM 834 O O . THR A 1 101 ? -16.897 2.647 9.133 1.00 91.88 101 THR A O 1
ATOM 837 N N . ASP A 1 102 ? -17.875 3.463 10.974 1.00 93.12 102 ASP A N 1
ATOM 838 C CA . ASP A 1 102 ? -18.886 4.337 10.368 1.00 93.12 102 ASP A CA 1
ATOM 839 C C . ASP A 1 102 ? -18.342 5.751 10.078 1.00 93.12 102 ASP A C 1
ATOM 841 O O . ASP A 1 102 ? -19.027 6.761 10.268 1.00 93.12 102 ASP A O 1
ATOM 845 N N . PHE A 1 103 ? -17.074 5.843 9.659 1.00 90.94 103 PHE A N 1
ATOM 846 C CA . PHE A 1 103 ? -16.385 7.115 9.405 1.00 90.94 103 PHE A CA 1
ATOM 847 C C . PHE A 1 103 ? -17.050 7.960 8.311 1.00 90.94 103 PHE A C 1
ATOM 849 O O . PHE A 1 103 ? -16.933 9.180 8.334 1.00 90.94 103 PHE A O 1
ATOM 856 N N . GLU A 1 104 ? -17.779 7.338 7.387 1.00 91.69 104 GLU A N 1
ATOM 857 C CA . GLU A 1 104 ? -18.569 8.004 6.351 1.00 91.69 104 GLU A CA 1
ATOM 858 C C . GLU A 1 104 ? -19.710 8.866 6.906 1.00 91.69 104 GLU A C 1
ATOM 860 O O . GLU A 1 104 ? -20.224 9.734 6.203 1.00 91.69 104 GLU A O 1
ATOM 865 N N . THR A 1 105 ? -20.108 8.633 8.159 1.00 95.31 105 THR A N 1
ATOM 866 C CA . THR A 1 105 ? -21.154 9.412 8.835 1.00 95.31 105 THR A CA 1
ATOM 867 C C . THR A 1 105 ? -20.604 10.620 9.594 1.00 95.31 105 THR A C 1
ATOM 869 O O . THR A 1 105 ? -21.379 11.433 10.096 1.00 95.31 105 THR A O 1
ATOM 872 N N . LEU A 1 106 ? -19.276 10.747 9.681 1.00 94.94 106 LEU A N 1
ATOM 873 C CA . LEU A 1 106 ? -18.593 11.784 10.447 1.00 94.94 106 LEU A CA 1
ATOM 874 C C . LEU A 1 106 ? -18.184 12.966 9.576 1.00 94.94 106 LEU A C 1
ATOM 876 O O . LEU A 1 106 ? -17.895 12.832 8.386 1.00 94.94 106 LEU A O 1
ATOM 880 N N . SER A 1 107 ? -18.066 14.137 10.201 1.00 96.00 107 SER A N 1
ATOM 881 C CA . SER A 1 107 ? -17.347 15.239 9.570 1.00 96.00 107 SER A CA 1
ATOM 882 C C . SER A 1 107 ? -15.845 14.915 9.455 1.00 96.00 107 SER A C 1
ATOM 884 O O . SER A 1 107 ? -15.299 14.167 10.276 1.00 96.00 107 SER A O 1
ATOM 886 N N . PRO A 1 108 ? -15.121 15.526 8.497 1.00 92.50 108 PRO A N 1
ATOM 887 C CA . PRO A 1 108 ? -13.673 15.343 8.379 1.00 92.50 108 PRO A CA 1
ATOM 888 C C . PRO A 1 108 ? -12.900 15.677 9.666 1.00 92.50 108 PRO A C 1
ATOM 890 O O . PRO A 1 108 ? -11.902 15.027 9.970 1.00 92.50 108 PRO A O 1
ATOM 893 N N . GLY A 1 109 ? -13.368 16.667 10.438 1.00 94.44 109 GLY A N 1
ATOM 894 C CA . GLY A 1 109 ? -12.751 17.058 11.708 1.00 94.44 109 GLY A CA 1
ATOM 895 C C . GLY A 1 109 ? -12.877 15.973 12.777 1.00 94.44 109 GLY A C 1
ATOM 896 O O . GLY A 1 109 ? -11.880 15.594 13.384 1.00 94.44 109 GLY A O 1
ATOM 897 N N . GLU A 1 110 ? -14.078 15.419 12.954 1.00 94.19 110 GLU A N 1
ATOM 898 C CA . GLU A 1 110 ? -14.324 14.331 13.910 1.00 94.19 110 GLU A CA 1
ATOM 899 C C . GLU A 1 110 ? -13.540 13.069 13.541 1.00 94.19 110 GLU A C 1
ATOM 901 O O . GLU A 1 110 ? -12.890 12.468 14.400 1.00 94.19 110 GLU A O 1
ATOM 906 N N . ALA A 1 111 ? -13.544 12.695 12.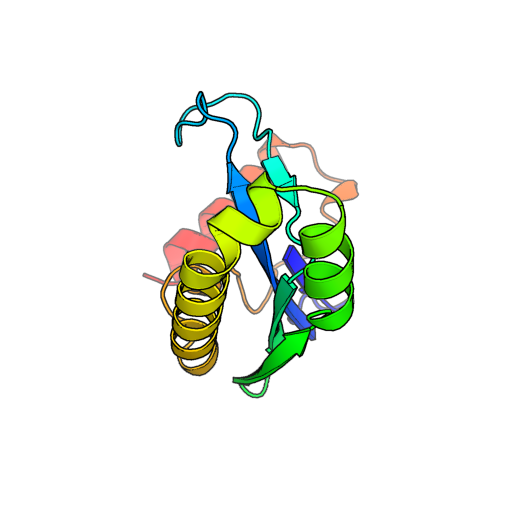256 1.00 92.00 111 ALA A N 1
ATOM 907 C CA . ALA A 1 111 ? -12.761 11.569 11.760 1.00 92.00 111 ALA A CA 1
ATOM 908 C C . ALA A 1 111 ? -11.257 11.771 12.020 1.00 92.00 111 ALA A C 1
ATOM 910 O O . ALA A 1 111 ? -10.594 10.864 12.526 1.00 92.00 111 ALA A O 1
ATOM 911 N N . SER A 1 112 ? -10.730 12.972 11.746 1.00 89.00 112 SER A N 1
ATOM 912 C CA . SER A 1 112 ? -9.321 13.307 11.985 1.00 89.00 112 SER A CA 1
ATOM 913 C C . SER A 1 112 ? -8.941 13.185 13.460 1.00 89.00 112 SER A C 1
ATOM 915 O O . SER A 1 112 ? -7.925 12.567 13.767 1.00 89.00 112 SER A O 1
ATOM 917 N N . THR A 1 113 ? -9.744 13.731 14.379 1.00 92.00 113 THR A N 1
ATOM 918 C CA . THR A 1 113 ? -9.472 13.646 15.824 1.00 92.00 113 THR A CA 1
ATOM 919 C C . THR A 1 113 ? -9.426 12.196 16.307 1.00 92.00 113 THR A C 1
ATOM 921 O O . THR A 1 113 ? -8.529 11.822 17.061 1.00 92.00 113 THR A O 1
ATOM 924 N N . ILE A 1 114 ? -10.360 11.359 15.848 1.00 90.38 114 ILE A N 1
ATOM 925 C CA . ILE A 1 114 ? -10.412 9.941 16.226 1.00 90.38 114 ILE A CA 1
ATOM 926 C C . ILE A 1 114 ? -9.179 9.190 15.712 1.00 90.38 114 ILE A C 1
ATOM 928 O O . ILE A 1 114 ? -8.583 8.419 16.461 1.00 90.38 114 ILE A O 1
ATOM 932 N N . LEU A 1 115 ? -8.786 9.416 14.455 1.00 86.81 115 LEU A N 1
ATOM 933 C CA . LEU A 1 115 ? -7.634 8.742 13.852 1.00 86.81 115 LEU A CA 1
ATOM 934 C C . LEU A 1 115 ? -6.302 9.205 14.462 1.00 86.81 115 LEU A C 1
ATOM 936 O O . LEU A 1 115 ? -5.424 8.379 14.695 1.00 86.81 115 LEU A O 1
ATOM 940 N N . GLN A 1 116 ? -6.156 10.494 14.780 1.00 85.62 116 GLN A N 1
ATOM 941 C CA . GLN A 1 116 ? -4.960 11.022 15.449 1.00 85.62 116 GLN A CA 1
ATOM 942 C C . GLN A 1 116 ? -4.757 10.405 16.838 1.00 85.62 116 GLN A C 1
ATOM 944 O O . GLN A 1 116 ? -3.640 10.022 17.178 1.00 85.62 116 GLN A O 1
ATOM 949 N N . ALA A 1 117 ? -5.840 10.210 17.597 1.00 85.06 117 ALA A N 1
ATOM 950 C CA . ALA A 1 117 ? -5.783 9.585 18.917 1.00 85.06 117 ALA A CA 1
ATOM 951 C C . ALA A 1 117 ? -5.339 8.105 18.895 1.00 85.06 117 ALA A C 1
ATOM 953 O O . ALA A 1 117 ? -4.981 7.566 19.942 1.00 85.06 117 ALA A O 1
ATOM 954 N N . LEU A 1 118 ? -5.378 7.428 17.739 1.00 81.56 118 LEU A N 1
ATOM 955 C CA . LEU A 1 118 ? -4.833 6.072 17.582 1.00 81.56 118 LEU A CA 1
ATOM 956 C C . LEU A 1 118 ? -3.313 6.105 17.426 1.00 81.56 118 LEU A C 1
ATOM 958 O O . LEU A 1 118 ? -2.618 5.342 18.088 1.00 81.56 118 LEU A O 1
ATOM 962 N N . SER A 1 119 ? -2.801 7.039 16.623 1.00 69.56 119 SER A N 1
ATOM 963 C CA . SER A 1 119 ? -1.363 7.207 16.387 1.00 69.56 119 SER A CA 1
ATOM 964 C C . SER A 1 119 ? -0.580 7.553 17.659 1.00 69.56 119 SER A C 1
ATOM 966 O O . SER A 1 119 ? 0.592 7.210 17.767 1.00 69.56 119 SER A O 1
ATOM 968 N N . GLU A 1 120 ? -1.218 8.223 18.623 1.00 63.53 120 GLU A N 1
ATOM 969 C CA . GLU A 1 120 ? -0.611 8.586 19.913 1.00 63.53 120 GLU A CA 1
ATOM 970 C C . GLU A 1 120 ? -0.610 7.443 20.940 1.00 63.53 120 GLU A C 1
ATOM 972 O O . GLU A 1 120 ? 0.179 7.475 21.878 1.00 63.53 120 GLU A O 1
ATOM 977 N N . LYS A 1 121 ? -1.481 6.435 20.785 1.00 58.41 121 LYS A N 1
ATOM 978 C CA . LYS A 1 121 ? -1.587 5.296 21.718 1.00 58.41 121 LYS A CA 1
ATOM 979 C C . LYS A 1 121 ? -0.610 4.158 21.421 1.00 58.41 121 LYS A C 1
ATOM 981 O O . LYS A 1 121 ? -0.407 3.314 22.289 1.00 58.41 121 LYS A O 1
ATOM 986 N N . ASP A 1 122 ? -0.027 4.145 20.224 1.00 50.12 122 ASP A N 1
ATOM 987 C CA . ASP A 1 122 ? 0.946 3.145 19.763 1.00 50.12 122 ASP A CA 1
ATOM 988 C C . ASP A 1 122 ? 2.421 3.618 19.912 1.00 50.12 122 ASP A C 1
ATOM 990 O O . ASP A 1 122 ? 3.332 2.992 19.355 1.00 50.12 122 ASP A O 1
ATOM 994 N N . LEU A 1 123 ? 2.662 4.710 20.662 1.00 40.50 123 LEU A N 1
ATOM 995 C CA . LEU A 1 123 ? 3.978 5.228 21.093 1.00 40.50 123 LEU A CA 1
ATOM 996 C C . LEU A 1 123 ? 4.237 4.939 22.578 1.00 40.50 123 LEU A C 1
ATOM 998 O O . LEU A 1 123 ? 5.404 4.613 22.897 1.00 40.50 123 LEU A O 1
#

Sequence (123 aa):
HAGYDKGGTLISGYCDVVLPNSDYTNTARELIYTDLYIDVVVRPDYSVYTKDHEVFDRAARYFPIVEQSRKKSFEVLDWLEKHAKHWSGPFKLIPRLLPRTDFETLSPGEASTILQALSEKDL

Mean predicted aligned error: 5.22 Å

Foldseek 3Di:
DWDADQQQATAKDKDFDWAWDPPDDPPDPDTDTHTLQKIWMAGPVLDIDIDDVVVNVVCVVPPVVSVVCVVVSVVVNVVVSVCSSVCHDPSLLPDRGQPGDVCVVDDPVVSVVSSVVRNVVSD

Solvent-accessible surface area (backbone atoms only — not comparable to full-atom values): 7216 Å² total; per-residue (Å²): 95,74,43,59,46,95,80,13,41,46,60,33,39,40,48,76,46,62,46,68,42,94,83,67,51,102,80,51,95,64,92,59,61,48,79,46,61,33,34,39,38,32,38,78,86,44,52,69,52,74,45,48,60,70,53,30,57,55,46,27,75,77,36,66,69,51,47,72,39,43,70,60,52,51,54,49,48,57,51,48,48,60,25,45,60,66,52,29,78,78,46,58,78,53,72,61,59,41,96,64,71,67,59,90,81,46,55,75,67,59,46,48,56,59,55,52,59,51,66,64,70,80,111

Radius of gyration: 16.4 Å; Cα contacts (8 Å, |Δi|>4): 152; chains: 1; bounding box: 36×33×45 Å

Secondary structure (DSSP, 8-state):
-EEE-TTSBEEEEEEEEEEE-TT--TT-SS--EEEEEEEEEE-TT--EEEE-HHHHHHHHHH-HHHHHHHHHHHHHHHHHHHHHHTT-GGGGGS-SB-S-S-GGGS-HHHHHHHHHHHHTTT-